Protein AF-X6MI35-F1 (afdb_monomer_lite)

Structure (mmCIF, N/CA/C/O backbone):
data_AF-X6MI35-F1
#
_entry.id   AF-X6MI35-F1
#
loop_
_atom_site.group_PDB
_atom_site.id
_atom_site.type_symbol
_atom_site.label_atom_id
_atom_site.label_alt_id
_atom_site.label_comp_id
_atom_site.label_asym_id
_atom_site.label_entity_id
_atom_site.label_seq_id
_atom_site.pdbx_PDB_ins_code
_atom_site.Cartn_x
_atom_site.Cartn_y
_atom_site.Cartn_z
_atom_site.occupancy
_atom_site.B_iso_or_equiv
_atom_site.auth_seq_id
_atom_site.auth_comp_id
_atom_site.auth_asym_id
_atom_site.auth_atom_id
_atom_site.pdbx_PDB_model_num
ATOM 1 N N . MET A 1 1 ? 24.504 19.075 -48.783 1.00 37.78 1 MET A N 1
ATOM 2 C CA . MET A 1 1 ? 23.920 17.930 -48.051 1.00 37.78 1 MET A CA 1
ATOM 3 C C . MET A 1 1 ? 25.067 17.023 -47.636 1.00 37.78 1 MET A C 1
ATOM 5 O O . MET A 1 1 ? 25.772 16.553 -48.517 1.00 37.78 1 MET A O 1
ATOM 9 N N . ALA A 1 2 ? 25.334 16.865 -46.338 1.00 40.88 2 ALA A N 1
ATOM 10 C CA . ALA A 1 2 ? 26.410 15.988 -45.873 1.00 40.88 2 ALA A CA 1
ATOM 11 C C . ALA A 1 2 ? 26.025 14.527 -46.156 1.00 40.88 2 ALA A C 1
ATOM 13 O O . ALA A 1 2 ? 24.957 14.086 -45.728 1.00 40.88 2 ALA A O 1
ATOM 14 N N . GLN A 1 3 ? 26.852 13.793 -46.904 1.00 51.28 3 GLN A N 1
ATOM 15 C CA . GLN A 1 3 ? 26.664 12.356 -47.096 1.00 51.28 3 GLN A CA 1
ATOM 16 C C . GLN A 1 3 ? 26.727 11.673 -45.723 1.00 51.28 3 GLN A C 1
ATOM 18 O O . GLN A 1 3 ? 27.730 11.756 -45.017 1.00 51.28 3 GLN A O 1
ATOM 23 N N . SER A 1 4 ? 25.620 11.050 -45.307 1.00 56.06 4 SER A N 1
ATOM 24 C CA . SER A 1 4 ? 25.553 10.292 -44.057 1.00 56.06 4 SER A CA 1
ATOM 25 C C . SER A 1 4 ? 26.294 8.973 -44.255 1.00 56.06 4 SER A C 1
ATOM 27 O O . SER A 1 4 ? 25.780 8.047 -44.876 1.00 56.06 4 SER A O 1
ATOM 29 N N . LEU A 1 5 ? 27.519 8.921 -43.747 1.00 65.44 5 LEU A N 1
ATOM 30 C CA . LEU A 1 5 ? 28.390 7.752 -43.782 1.00 65.44 5 LEU A CA 1
ATOM 31 C C . LEU A 1 5 ? 27.779 6.621 -42.942 1.00 65.44 5 LEU A C 1
ATOM 33 O O . LEU A 1 5 ? 27.422 6.834 -41.781 1.00 65.44 5 LEU A O 1
ATOM 37 N N . MET A 1 6 ? 27.615 5.428 -43.521 1.00 68.31 6 MET A N 1
ATOM 38 C CA . MET A 1 6 ? 26.959 4.289 -42.856 1.00 68.31 6 MET A CA 1
ATOM 39 C C . MET A 1 6 ? 27.992 3.286 -42.340 1.00 68.31 6 MET A C 1
ATOM 41 O O . MET A 1 6 ? 28.695 2.690 -43.142 1.00 68.31 6 MET A O 1
ATOM 45 N N . TYR A 1 7 ? 28.081 3.078 -41.026 1.00 74.19 7 TYR A N 1
ATOM 46 C CA . TYR A 1 7 ? 29.038 2.141 -40.420 1.00 74.19 7 TYR A CA 1
ATOM 47 C C . TYR A 1 7 ? 28.813 0.692 -40.891 1.00 74.19 7 TYR A C 1
ATOM 49 O O . TYR A 1 7 ? 27.683 0.201 -40.865 1.00 74.19 7 TYR A O 1
ATOM 57 N N . ILE A 1 8 ? 29.887 0.004 -41.286 1.00 70.50 8 ILE A N 1
ATOM 58 C CA . ILE A 1 8 ? 29.871 -1.394 -41.753 1.00 70.50 8 ILE A CA 1
ATOM 59 C C . ILE A 1 8 ? 30.664 -2.322 -40.823 1.00 70.50 8 ILE A C 1
ATOM 61 O O . ILE A 1 8 ? 30.341 -3.505 -40.716 1.00 70.50 8 ILE A O 1
ATOM 65 N N . GLY A 1 9 ? 31.690 -1.820 -40.139 1.00 71.94 9 GLY A N 1
ATOM 66 C CA . GLY A 1 9 ? 32.533 -2.647 -39.280 1.00 71.94 9 GLY A CA 1
ATOM 67 C C . GLY A 1 9 ? 33.823 -1.947 -38.891 1.00 71.94 9 GLY A C 1
ATOM 68 O O . GLY A 1 9 ? 33.945 -0.735 -39.035 1.00 71.94 9 GLY A O 1
ATOM 69 N N . PHE A 1 10 ? 34.803 -2.709 -38.413 1.00 76.69 10 PHE A N 1
ATOM 70 C CA . PHE A 1 10 ? 36.119 -2.181 -38.070 1.00 76.69 10 PHE A CA 1
ATOM 71 C C . PHE A 1 10 ? 37.244 -3.125 -38.515 1.00 76.69 10 PHE A C 1
ATOM 73 O O . PHE A 1 10 ? 37.047 -4.326 -38.716 1.00 76.69 10 PHE A O 1
ATOM 80 N N . CYS A 1 11 ? 38.438 -2.570 -38.695 1.00 75.00 11 CYS A N 1
ATOM 81 C CA . CYS A 1 11 ? 39.655 -3.298 -39.007 1.00 75.00 11 CYS A CA 1
ATOM 82 C C . CYS A 1 11 ? 40.225 -3.853 -37.708 1.00 75.00 11 CYS A C 1
ATOM 84 O O . CYS A 1 11 ? 40.551 -3.101 -36.794 1.00 75.00 11 CYS A O 1
ATOM 86 N N . SER A 1 12 ? 40.421 -5.162 -37.621 1.00 70.00 12 SER A N 1
ATOM 87 C CA . SER A 1 12 ? 40.976 -5.770 -36.409 1.00 70.00 12 SER A CA 1
ATOM 88 C C . SER A 1 12 ? 42.453 -5.479 -36.177 1.00 70.00 12 SER A C 1
ATOM 90 O O . SER A 1 12 ? 42.936 -5.676 -35.069 1.00 70.00 12 SER A O 1
ATOM 92 N N . ALA A 1 13 ? 43.182 -5.056 -37.213 1.00 74.38 13 ALA A N 1
ATOM 93 C CA . ALA A 1 13 ? 44.608 -4.761 -37.110 1.00 74.38 13 ALA A CA 1
ATOM 94 C C . ALA A 1 13 ? 44.874 -3.354 -36.554 1.00 74.38 13 ALA A C 1
ATOM 96 O O . ALA A 1 13 ? 45.794 -3.175 -35.762 1.00 74.38 13 ALA A O 1
ATOM 97 N N . CYS A 1 14 ? 44.078 -2.360 -36.959 1.00 79.69 14 CYS A N 1
ATOM 98 C CA . CYS A 1 14 ? 44.289 -0.961 -36.570 1.00 79.69 14 CYS A CA 1
ATOM 99 C C . CYS A 1 14 ? 43.130 -0.342 -35.778 1.00 79.69 14 CYS A C 1
ATOM 101 O O . CYS A 1 14 ? 43.259 0.791 -35.332 1.00 79.69 14 CYS A O 1
ATOM 103 N N . GLY A 1 15 ? 42.008 -1.047 -35.608 1.00 73.38 15 GLY A N 1
ATOM 104 C CA . GLY A 1 15 ? 40.812 -0.543 -34.928 1.00 73.38 15 GLY A CA 1
ATOM 105 C C . GLY A 1 15 ? 39.979 0.450 -35.744 1.00 73.38 15 GLY A C 1
ATOM 106 O O . GLY A 1 15 ? 38.929 0.868 -35.273 1.00 73.38 15 GLY A O 1
ATOM 107 N N . ALA A 1 16 ? 40.409 0.819 -36.957 1.00 81.31 16 ALA A N 1
ATOM 108 C CA . ALA A 1 16 ? 39.705 1.797 -37.782 1.00 81.31 16 ALA A CA 1
ATOM 109 C C . ALA A 1 16 ? 38.315 1.308 -38.191 1.00 81.31 16 ALA A C 1
ATOM 111 O O . ALA A 1 16 ? 38.144 0.157 -38.583 1.00 81.31 16 ALA A O 1
ATOM 112 N N . GLU A 1 17 ? 37.339 2.196 -38.145 1.00 83.00 17 GLU A N 1
ATOM 113 C CA . GLU A 1 17 ? 35.953 1.963 -38.512 1.00 83.00 17 GLU A CA 1
ATOM 114 C C . GLU A 1 17 ? 35.751 2.155 -40.020 1.00 83.00 17 GLU A C 1
ATOM 116 O O . GLU A 1 17 ? 36.221 3.131 -40.602 1.00 83.00 17 GLU A O 1
ATOM 121 N N . ALA A 1 18 ? 35.043 1.229 -40.660 1.00 77.31 18 ALA A N 1
ATOM 122 C CA . ALA A 1 18 ? 34.677 1.287 -42.068 1.00 77.31 18 ALA A CA 1
ATOM 123 C C . ALA A 1 18 ? 33.261 1.834 -42.231 1.00 77.31 18 ALA A C 1
ATOM 125 O O . ALA A 1 18 ? 32.322 1.363 -41.585 1.00 77.31 18 ALA A O 1
ATOM 126 N N . TYR A 1 19 ? 33.101 2.758 -43.168 1.00 77.75 19 TYR A N 1
ATOM 127 C CA . TYR A 1 19 ? 31.838 3.375 -43.527 1.00 77.75 19 TYR A CA 1
ATOM 128 C C . TYR A 1 19 ? 31.553 3.202 -45.020 1.00 77.75 19 TYR A C 1
ATOM 130 O O . TYR A 1 19 ? 32.432 3.368 -45.861 1.00 77.75 19 TYR A O 1
ATOM 138 N N . PHE A 1 20 ? 30.307 2.888 -45.362 1.00 73.06 20 PHE A N 1
ATOM 139 C CA . PHE A 1 20 ? 29.837 2.810 -46.738 1.00 73.06 20 PHE A CA 1
ATOM 140 C C . PHE A 1 20 ? 29.666 4.211 -47.315 1.00 73.06 20 PHE A C 1
ATOM 142 O O . PHE A 1 20 ? 28.972 5.039 -46.714 1.00 73.06 20 PHE A O 1
ATOM 149 N N . VAL A 1 21 ? 30.235 4.439 -48.500 1.00 68.94 21 VAL A N 1
ATOM 150 C CA . VAL A 1 21 ? 30.136 5.721 -49.220 1.00 68.94 21 VAL A CA 1
ATOM 151 C C . VAL A 1 21 ? 29.448 5.619 -50.585 1.00 68.94 21 VAL A C 1
ATOM 153 O O . VAL A 1 21 ? 29.288 6.631 -51.261 1.00 68.94 21 VAL A O 1
ATOM 156 N N . GLY A 1 22 ? 28.984 4.425 -50.971 1.00 56.78 22 GLY A N 1
ATOM 157 C CA . GLY A 1 22 ? 28.314 4.167 -52.252 1.00 56.78 22 GLY A CA 1
ATOM 158 C C . GLY A 1 22 ? 29.123 3.258 -53.184 1.00 56.78 22 GLY A C 1
ATOM 159 O O . GLY A 1 22 ? 30.354 3.266 -53.179 1.00 56.78 22 GLY A O 1
ATOM 160 N N . GLY A 1 23 ? 28.427 2.461 -54.004 1.00 62.00 23 GLY A N 1
ATOM 161 C CA . GLY A 1 23 ? 29.055 1.522 -54.944 1.00 62.00 23 GLY A CA 1
ATOM 162 C C . GLY A 1 23 ? 29.846 0.410 -54.242 1.00 62.00 23 GLY A C 1
ATOM 163 O O . GLY A 1 23 ? 29.310 -0.283 -53.382 1.00 62.00 23 GLY A O 1
ATOM 164 N N . SER A 1 24 ? 31.118 0.234 -54.614 1.00 57.28 24 SER A N 1
ATOM 165 C CA . SER A 1 24 ? 32.063 -0.714 -53.991 1.00 57.28 24 SER A CA 1
ATOM 166 C C . SER A 1 24 ? 33.105 -0.019 -53.102 1.00 57.28 24 SER A C 1
ATOM 168 O O . SER A 1 24 ? 34.151 -0.596 -52.810 1.00 57.28 24 SER A O 1
ATOM 170 N N . SER A 1 25 ? 32.835 1.224 -52.697 1.00 63.59 25 SER A N 1
ATOM 171 C CA . SER A 1 25 ? 33.789 2.082 -51.995 1.00 63.59 25 SER A CA 1
ATOM 172 C C . SER A 1 25 ? 33.506 2.149 -50.494 1.00 63.59 25 SER A C 1
ATOM 174 O O . SER A 1 25 ? 32.353 2.223 -50.056 1.00 63.59 25 SER A O 1
ATOM 176 N N . LEU A 1 26 ? 34.585 2.171 -49.708 1.00 72.25 26 LEU A N 1
ATOM 177 C CA . LEU A 1 26 ? 34.569 2.387 -48.264 1.00 72.25 26 LEU A CA 1
ATOM 178 C C . LEU A 1 26 ? 35.367 3.629 -47.888 1.00 72.25 26 LEU A C 1
ATOM 180 O O . LEU A 1 26 ? 36.406 3.910 -48.482 1.00 72.25 26 LEU A O 1
ATOM 184 N N . GLU A 1 27 ? 34.931 4.288 -46.824 1.00 79.69 27 GLU A N 1
ATOM 185 C CA . GLU A 1 27 ? 35.724 5.265 -46.090 1.00 79.69 27 GLU A CA 1
ATOM 186 C C . GLU A 1 27 ? 36.149 4.669 -44.748 1.00 79.69 27 GLU A C 1
ATOM 188 O O . GLU A 1 27 ? 35.320 4.183 -43.980 1.00 79.69 27 GLU A O 1
ATOM 193 N N . TRP A 1 28 ? 37.448 4.705 -44.464 1.00 81.31 28 TRP A N 1
ATOM 194 C CA . TRP A 1 28 ? 38.008 4.265 -43.190 1.00 81.31 28 TRP A CA 1
ATOM 195 C C . TRP A 1 28 ? 38.265 5.471 -42.293 1.00 81.31 28 TRP A C 1
ATOM 197 O O . TRP A 1 28 ? 38.867 6.451 -42.730 1.00 81.31 28 TRP A O 1
ATOM 207 N N . LYS A 1 29 ? 37.833 5.392 -41.034 1.00 84.00 29 LYS A N 1
ATOM 208 C CA . LYS A 1 29 ? 38.052 6.420 -40.013 1.00 84.00 29 LYS A CA 1
ATOM 209 C C . LYS A 1 29 ? 38.681 5.802 -38.775 1.00 84.00 29 LYS A C 1
ATOM 211 O O . LYS A 1 29 ? 38.203 4.793 -38.277 1.00 84.00 29 LYS A O 1
ATOM 216 N N . GLY A 1 30 ? 39.743 6.405 -38.260 1.00 78.56 30 GLY A N 1
ATOM 217 C CA . GLY A 1 30 ? 40.414 5.933 -37.052 1.00 78.56 30 GLY A CA 1
ATOM 218 C C . GLY A 1 30 ? 41.582 6.829 -36.657 1.00 78.56 30 GLY A C 1
ATOM 219 O O . GLY A 1 30 ? 41.780 7.898 -37.239 1.00 78.56 30 GLY A O 1
ATOM 220 N N . ASP A 1 31 ? 42.366 6.380 -35.680 1.00 76.00 31 ASP A N 1
ATOM 221 C CA . ASP A 1 31 ? 43.507 7.133 -35.152 1.00 76.00 31 ASP A CA 1
ATOM 222 C C . ASP A 1 31 ? 44.582 7.372 -36.223 1.00 76.00 31 ASP A C 1
ATOM 224 O O . ASP A 1 31 ? 45.232 6.434 -36.711 1.00 76.00 31 ASP A O 1
ATOM 228 N N . LYS A 1 32 ? 44.771 8.651 -36.586 1.00 60.00 32 LYS A N 1
ATOM 229 C CA . LYS A 1 32 ? 45.736 9.102 -37.601 1.00 60.00 32 LYS A CA 1
ATOM 230 C C . LYS A 1 32 ? 47.138 8.570 -37.289 1.00 60.00 32 LYS A C 1
ATOM 232 O O . LYS A 1 32 ? 47.644 8.737 -36.184 1.00 60.00 32 LYS A O 1
ATOM 237 N N . GLY A 1 33 ? 47.738 7.896 -38.271 1.00 64.62 33 GLY A N 1
ATOM 238 C CA . GLY A 1 33 ? 49.036 7.219 -38.172 1.00 64.62 33 GLY A CA 1
ATOM 239 C C . GLY A 1 33 ? 48.959 5.693 -38.303 1.00 64.62 33 GLY A C 1
ATOM 240 O O . GLY A 1 33 ? 49.711 5.115 -39.088 1.00 64.62 33 GLY A O 1
ATOM 241 N N . ARG A 1 34 ? 48.033 5.019 -37.600 1.00 65.44 34 ARG A N 1
ATOM 242 C CA . ARG A 1 34 ? 47.913 3.544 -37.663 1.00 65.44 34 ARG A CA 1
ATOM 243 C C . ARG A 1 34 ? 47.010 3.050 -38.782 1.00 65.44 34 ARG A C 1
ATOM 245 O O . ARG A 1 34 ? 47.283 1.992 -39.338 1.00 65.44 34 ARG A O 1
ATOM 252 N N . TYR A 1 35 ? 45.931 3.768 -39.095 1.00 72.75 35 TYR A N 1
ATOM 253 C CA . TYR A 1 35 ? 45.008 3.323 -40.144 1.00 72.75 35 TYR A CA 1
ATOM 254 C C . TYR A 1 35 ? 45.525 3.661 -41.553 1.00 72.75 35 TYR A C 1
ATOM 256 O O . TYR A 1 35 ? 45.437 2.829 -42.443 1.00 72.75 35 TYR A O 1
ATOM 264 N N . GLU A 1 36 ? 46.172 4.813 -41.756 1.00 75.06 36 GLU A N 1
ATOM 265 C CA . GLU A 1 36 ? 46.666 5.263 -43.078 1.00 75.06 36 GLU A CA 1
ATOM 266 C C . GLU A 1 36 ? 47.724 4.333 -43.693 1.00 75.06 36 GLU A C 1
ATOM 268 O O . GLU A 1 36 ? 47.824 4.220 -44.911 1.00 75.06 36 GLU A O 1
ATOM 273 N N . THR A 1 37 ? 48.486 3.635 -42.850 1.00 74.31 37 THR A N 1
ATOM 274 C CA . THR A 1 37 ? 49.507 2.655 -43.256 1.00 74.31 37 THR A CA 1
ATOM 275 C C . THR A 1 37 ? 49.004 1.209 -43.196 1.00 74.31 37 THR A C 1
ATOM 277 O O . THR A 1 37 ? 49.728 0.277 -43.549 1.00 74.31 37 THR A O 1
ATOM 280 N N . CYS A 1 38 ? 47.759 0.991 -42.759 1.00 76.06 38 CYS A N 1
ATOM 281 C CA . CYS A 1 38 ? 47.179 -0.334 -42.617 1.00 76.06 38 CYS A CA 1
ATOM 282 C C . CYS A 1 38 ? 46.629 -0.835 -43.956 1.00 76.06 38 CYS A C 1
ATOM 284 O O . CYS A 1 38 ? 45.795 -0.190 -44.594 1.00 76.06 38 CYS A O 1
ATOM 286 N N . VAL A 1 39 ? 47.009 -2.056 -44.343 1.00 73.94 39 VAL A N 1
ATOM 287 C CA . VAL A 1 39 ? 46.264 -2.811 -45.357 1.00 73.94 39 VAL A CA 1
ATOM 288 C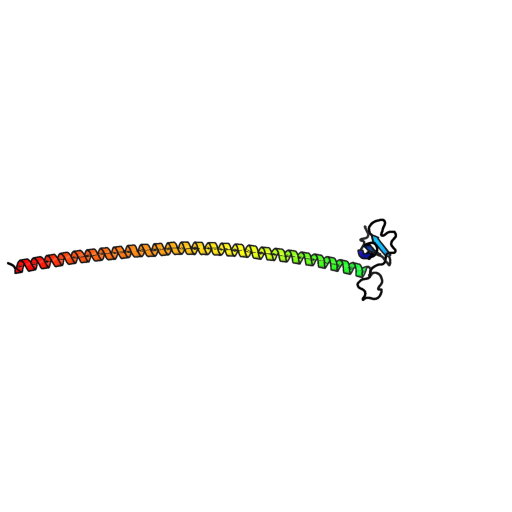 C . VAL A 1 39 ? 44.982 -3.304 -44.696 1.00 73.94 39 VAL A C 1
ATOM 290 O O . VAL A 1 39 ? 44.936 -4.402 -44.136 1.00 73.94 39 VAL A O 1
ATOM 293 N N . HIS A 1 40 ? 43.965 -2.446 -44.688 1.00 69.56 40 HIS A N 1
ATOM 294 C CA . HIS A 1 40 ? 42.706 -2.715 -44.015 1.00 69.56 40 HIS A CA 1
ATOM 295 C C . HIS A 1 40 ? 42.097 -4.030 -44.505 1.00 69.56 40 HIS A C 1
ATOM 297 O O . HIS A 1 40 ? 41.731 -4.182 -45.670 1.00 69.56 40 HIS A O 1
ATOM 303 N N . LYS A 1 41 ? 41.963 -4.985 -43.585 1.00 63.38 41 LYS A N 1
ATOM 304 C CA . LYS A 1 41 ? 41.183 -6.203 -43.787 1.00 63.38 41 LYS A CA 1
ATOM 305 C C . LYS A 1 41 ? 39.944 -6.083 -42.919 1.00 63.38 41 LYS A C 1
ATOM 307 O O . LYS A 1 41 ? 40.056 -5.985 -41.697 1.00 63.38 41 LYS A O 1
ATOM 312 N N . MET A 1 42 ? 38.767 -6.073 -43.541 1.00 60.50 42 MET A N 1
ATOM 313 C CA . MET A 1 42 ? 37.532 -6.194 -42.773 1.00 60.50 42 MET A CA 1
ATOM 314 C C . MET A 1 42 ? 37.506 -7.567 -42.107 1.00 60.50 42 MET A C 1
ATOM 316 O O . MET A 1 42 ? 37.685 -8.583 -42.781 1.00 60.50 42 MET A O 1
ATOM 320 N N . ILE A 1 43 ? 37.215 -7.613 -40.808 1.00 55.53 43 ILE A N 1
ATOM 321 C CA . ILE A 1 43 ? 36.603 -8.819 -40.261 1.00 55.53 43 ILE A CA 1
ATOM 322 C C . ILE A 1 43 ? 35.173 -8.832 -40.804 1.00 55.53 43 ILE A C 1
ATOM 324 O O . ILE A 1 43 ? 34.305 -8.103 -40.328 1.00 55.53 43 ILE A O 1
ATOM 328 N N . GLN A 1 44 ? 34.945 -9.633 -41.848 1.00 48.44 44 GLN A N 1
ATOM 329 C CA . GLN A 1 44 ? 33.600 -10.086 -42.193 1.00 48.44 44 GLN A CA 1
ATOM 330 C C . GLN A 1 44 ? 32.969 -10.726 -40.956 1.00 48.44 44 GLN A C 1
ATOM 332 O O . GLN A 1 44 ? 33.666 -11.339 -40.141 1.00 48.44 44 GLN A O 1
ATOM 337 N N . GLY A 1 45 ? 31.650 -10.570 -40.821 1.00 46.69 45 GLY A N 1
ATOM 338 C CA . GLY A 1 45 ? 30.870 -11.219 -39.772 1.00 46.69 45 GLY A CA 1
ATOM 339 C C . GLY A 1 45 ? 31.272 -12.686 -39.585 1.00 46.69 45 GLY A C 1
ATOM 340 O O . GLY A 1 45 ? 31.735 -13.328 -40.523 1.00 46.69 45 GLY A O 1
ATOM 341 N N . ARG A 1 46 ? 31.152 -13.164 -38.337 1.00 40.31 46 ARG A N 1
ATOM 342 C CA . ARG A 1 46 ? 31.484 -14.515 -37.834 1.00 40.31 46 ARG A CA 1
ATOM 343 C C . ARG A 1 46 ? 31.721 -15.558 -38.942 1.00 40.31 46 ARG A C 1
ATOM 345 O O . ARG A 1 46 ? 30.831 -15.783 -39.749 1.00 40.31 46 ARG A O 1
ATOM 352 N N . LYS A 1 47 ? 32.885 -16.228 -38.879 1.00 40.91 47 LYS A N 1
ATOM 353 C CA . LYS A 1 47 ? 33.515 -17.244 -39.767 1.00 40.91 47 LYS A CA 1
ATOM 354 C C . LYS A 1 47 ? 32.642 -18.285 -40.519 1.00 40.91 47 LYS A C 1
ATOM 356 O O . LYS A 1 47 ? 33.208 -19.127 -41.206 1.00 40.91 47 LYS A O 1
ATOM 361 N N . THR A 1 48 ? 31.321 -18.289 -40.401 1.00 41.53 48 THR A N 1
ATOM 362 C CA . THR A 1 48 ? 30.403 -19.269 -40.997 1.00 41.53 48 THR A CA 1
ATOM 363 C C . THR A 1 48 ? 29.728 -18.822 -42.296 1.00 41.53 48 THR A C 1
ATOM 365 O O . THR A 1 48 ? 28.983 -19.618 -42.858 1.00 41.53 48 THR A O 1
ATOM 368 N N . GLU A 1 49 ? 29.966 -17.610 -42.811 1.00 42.88 49 GLU A N 1
ATOM 369 C CA . GLU A 1 49 ? 29.382 -17.178 -44.092 1.00 42.88 49 GLU A CA 1
ATOM 370 C C . GLU A 1 49 ? 30.455 -16.928 -45.168 1.00 42.88 49 GLU A C 1
ATOM 372 O O . GLU A 1 49 ? 31.437 -16.232 -44.902 1.00 42.88 49 GLU A O 1
ATOM 377 N N . PRO A 1 50 ? 30.306 -17.502 -46.382 1.00 41.38 50 PRO A N 1
ATOM 378 C CA . PRO A 1 50 ? 31.266 -17.325 -47.466 1.00 41.38 50 PRO A CA 1
ATOM 379 C C . PRO A 1 50 ? 31.311 -15.853 -47.872 1.00 41.38 50 PRO A C 1
ATOM 381 O O . PRO A 1 50 ? 30.269 -15.206 -47.873 1.00 41.38 50 PRO A O 1
ATOM 384 N N . ASN A 1 51 ? 32.509 -15.372 -48.220 1.00 47.22 51 ASN A N 1
ATOM 385 C CA . ASN A 1 51 ? 32.859 -14.035 -48.719 1.00 47.22 51 ASN A CA 1
ATOM 386 C C . ASN 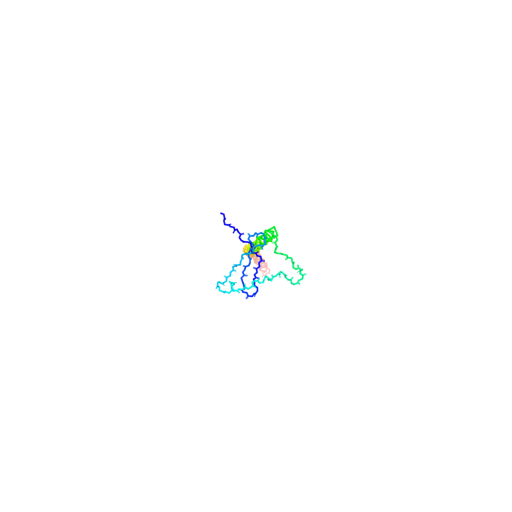A 1 51 ? 31.735 -13.373 -49.556 1.00 47.22 51 ASN A C 1
ATOM 388 O O . ASN A 1 51 ? 31.756 -13.386 -50.786 1.00 47.22 51 ASN A O 1
ATOM 392 N N . LYS A 1 52 ? 30.735 -12.788 -48.894 1.00 44.00 52 LYS A N 1
ATOM 393 C CA . LYS A 1 52 ? 29.736 -11.922 -49.517 1.00 44.00 52 LYS A CA 1
ATOM 394 C C . LYS A 1 52 ? 30.357 -10.533 -49.522 1.00 44.00 52 LYS A C 1
ATOM 396 O O . LYS A 1 52 ? 30.938 -10.112 -48.519 1.00 44.00 52 LYS A O 1
ATOM 401 N N . GLY A 1 53 ? 30.316 -9.861 -50.671 1.00 50.03 53 GLY A N 1
ATOM 402 C CA . GLY A 1 53 ? 30.786 -8.483 -50.807 1.00 50.03 53 GLY A CA 1
ATOM 403 C C . GLY A 1 53 ? 30.181 -7.560 -49.744 1.00 50.03 53 GLY A C 1
ATOM 404 O O . GLY A 1 53 ? 29.301 -7.958 -48.980 1.00 50.03 53 GLY A O 1
ATOM 405 N N . PHE A 1 54 ? 30.670 -6.321 -49.678 1.00 52.88 54 PHE A N 1
ATOM 406 C CA . PHE A 1 54 ? 30.118 -5.312 -48.772 1.00 52.88 54 PHE A CA 1
ATOM 407 C C . PHE A 1 54 ? 28.579 -5.315 -48.818 1.00 52.88 54 PHE A C 1
ATOM 409 O O . PHE A 1 54 ? 28.022 -5.471 -49.912 1.00 52.88 54 PHE A O 1
ATOM 416 N N . PRO A 1 55 ? 27.894 -5.168 -47.666 1.00 56.28 55 PRO A N 1
ATOM 417 C CA . PRO A 1 55 ? 26.442 -5.087 -47.654 1.00 56.28 55 PRO A CA 1
ATOM 418 C C . PRO A 1 55 ? 26.006 -4.008 -48.641 1.00 56.28 55 PRO A C 1
ATOM 420 O O . PRO A 1 55 ? 26.588 -2.921 -48.681 1.00 56.28 55 PRO A O 1
ATOM 423 N N . SER A 1 56 ? 25.000 -4.320 -49.459 1.00 61.09 56 SER A N 1
ATOM 424 C CA . SER A 1 56 ? 24.436 -3.327 -50.376 1.00 61.09 56 SER A CA 1
ATOM 425 C C . SER A 1 56 ? 23.945 -2.107 -49.588 1.00 61.09 56 SER A C 1
ATOM 427 O O . SER A 1 56 ? 23.603 -2.215 -48.408 1.00 61.09 56 SER A O 1
ATOM 429 N N . GLU A 1 57 ? 23.835 -0.947 -50.237 1.00 63.75 57 GLU A N 1
ATOM 430 C CA . GLU A 1 57 ? 23.292 0.263 -49.604 1.00 63.75 57 GLU A CA 1
ATOM 431 C C . GLU A 1 57 ? 21.938 0.006 -48.913 1.00 63.75 57 GLU A C 1
ATOM 433 O O . GLU A 1 57 ? 21.679 0.501 -47.815 1.00 63.75 57 GLU A O 1
ATOM 438 N N . ASN A 1 58 ? 21.091 -0.821 -49.531 1.00 65.75 58 ASN A N 1
ATOM 439 C CA . ASN A 1 58 ? 19.789 -1.206 -48.991 1.00 65.75 58 ASN A CA 1
ATOM 440 C C . ASN A 1 58 ? 19.914 -2.071 -47.731 1.00 65.75 58 ASN A C 1
ATOM 442 O O . ASN A 1 58 ? 19.172 -1.866 -46.772 1.00 65.75 58 ASN A O 1
ATOM 446 N N . GLU A 1 59 ? 20.872 -2.997 -47.698 1.00 65.44 59 GLU A N 1
ATOM 447 C CA . GLU A 1 59 ? 21.143 -3.824 -46.520 1.00 65.44 59 GLU A CA 1
ATOM 448 C C . GLU A 1 59 ? 21.714 -2.988 -45.363 1.00 65.44 59 GLU A C 1
ATOM 450 O O . GLU A 1 59 ? 21.308 -3.159 -44.213 1.00 65.44 59 GLU A O 1
ATOM 455 N N . ALA A 1 60 ? 22.598 -2.031 -45.656 1.00 64.75 60 ALA A N 1
ATOM 456 C CA . ALA A 1 60 ? 23.136 -1.109 -44.657 1.00 64.75 60 ALA A CA 1
ATOM 457 C C . ALA A 1 60 ? 22.041 -0.205 -44.057 1.00 64.75 60 ALA A C 1
ATOM 459 O O . ALA A 1 60 ? 21.943 -0.076 -42.832 1.00 64.75 60 ALA A O 1
ATOM 460 N N . LYS A 1 61 ? 21.161 0.363 -44.897 1.00 69.19 61 LYS A N 1
ATOM 461 C CA . LYS A 1 61 ? 19.986 1.133 -44.444 1.00 69.19 61 LYS A CA 1
ATOM 462 C C . LYS A 1 61 ? 19.065 0.285 -43.571 1.00 69.19 61 LYS A C 1
ATOM 464 O O . LYS A 1 61 ? 18.667 0.732 -42.497 1.00 69.19 61 LYS A O 1
ATOM 469 N N . TYR A 1 62 ? 18.778 -0.944 -43.998 1.00 75.25 62 TYR A N 1
ATOM 470 C CA . TYR A 1 62 ? 17.952 -1.881 -43.242 1.00 75.25 62 TYR A CA 1
ATOM 471 C C . TYR A 1 62 ? 18.535 -2.167 -41.850 1.00 75.25 62 TYR A C 1
ATOM 473 O O . TYR A 1 62 ? 17.835 -2.017 -40.848 1.00 75.25 62 TYR A O 1
ATOM 481 N N . ARG A 1 63 ? 19.836 -2.479 -41.758 1.00 73.38 63 ARG A N 1
ATOM 482 C CA . ARG A 1 63 ? 20.525 -2.707 -40.476 1.00 73.38 63 ARG A CA 1
ATOM 483 C C . ARG A 1 63 ? 20.481 -1.473 -39.568 1.00 73.38 63 ARG A C 1
ATOM 485 O O . ARG A 1 63 ? 20.191 -1.613 -38.385 1.00 73.38 63 ARG A O 1
ATOM 492 N N . LYS A 1 64 ? 20.679 -0.263 -40.108 1.00 72.50 64 LYS A N 1
ATOM 493 C CA . LYS A 1 64 ? 20.560 0.992 -39.340 1.00 72.50 64 LYS A CA 1
ATOM 494 C C . LYS A 1 64 ? 19.150 1.189 -38.775 1.00 72.50 64 LYS A C 1
ATOM 496 O O . LYS A 1 64 ? 19.006 1.588 -37.620 1.00 72.50 64 LYS A O 1
ATOM 501 N N . CYS A 1 65 ? 18.117 0.895 -39.565 1.00 79.94 65 CYS A N 1
ATOM 502 C CA . CYS A 1 65 ? 16.732 0.937 -39.102 1.00 79.94 65 CYS A CA 1
ATOM 503 C C . CYS A 1 65 ? 16.482 -0.070 -37.973 1.00 79.94 65 CYS A C 1
ATOM 505 O O . CYS A 1 65 ? 15.872 0.303 -36.973 1.00 79.94 65 CYS A O 1
ATOM 507 N N . LEU A 1 66 ? 16.988 -1.303 -38.090 1.00 78.44 66 LEU A N 1
ATOM 508 C CA . LEU A 1 66 ? 16.878 -2.301 -37.022 1.00 78.44 66 LEU A CA 1
ATOM 509 C C . LEU A 1 66 ? 17.551 -1.834 -35.729 1.00 78.44 66 LEU A C 1
ATOM 511 O O . LEU A 1 66 ? 16.920 -1.886 -34.678 1.00 78.44 66 LEU A O 1
ATOM 515 N N . THR A 1 67 ? 18.779 -1.312 -35.797 1.00 80.38 67 THR A N 1
ATOM 516 C CA . THR A 1 67 ? 19.485 -0.792 -34.615 1.00 80.38 67 THR A CA 1
ATOM 517 C C . THR A 1 67 ? 18.727 0.364 -33.966 1.00 80.38 67 THR A C 1
ATOM 519 O O . THR A 1 67 ? 18.593 0.404 -32.745 1.00 80.38 67 THR A O 1
ATOM 522 N N . TYR A 1 68 ? 18.187 1.291 -34.764 1.00 82.75 68 TYR A N 1
ATOM 523 C CA . TYR A 1 68 ? 17.374 2.393 -34.247 1.00 82.75 68 TYR A CA 1
ATOM 524 C C . TYR A 1 68 ? 16.110 1.888 -33.538 1.00 82.75 68 TYR A C 1
ATOM 526 O O . TYR A 1 68 ? 15.791 2.338 -32.437 1.00 82.75 68 TYR A O 1
ATOM 534 N N . LEU A 1 69 ? 15.398 0.934 -34.146 1.00 87.69 69 LEU A N 1
ATOM 535 C CA . LEU A 1 69 ? 14.207 0.333 -33.546 1.00 87.69 69 LEU A CA 1
ATOM 536 C C . LEU A 1 69 ? 14.546 -0.422 -32.258 1.00 87.69 69 LEU A C 1
ATOM 538 O O . LEU A 1 69 ? 13.815 -0.288 -31.279 1.00 87.69 69 LEU A O 1
ATOM 542 N N . GLN A 1 70 ? 15.666 -1.146 -32.234 1.00 88.25 70 GLN A N 1
ATOM 543 C CA . GLN A 1 70 ? 16.154 -1.831 -31.043 1.00 88.25 70 GLN A CA 1
ATOM 544 C C . GLN A 1 70 ? 16.426 -0.834 -29.910 1.00 88.25 70 GLN A C 1
ATOM 546 O O . GLN A 1 70 ? 15.839 -0.967 -28.839 1.00 88.25 70 GLN A O 1
ATOM 551 N N . GLN A 1 71 ? 17.219 0.212 -30.155 1.00 88.25 71 GLN A N 1
ATOM 552 C CA . GLN A 1 71 ? 17.508 1.247 -29.152 1.00 88.25 71 GLN A CA 1
ATOM 553 C C . GLN A 1 71 ? 16.232 1.918 -28.634 1.00 88.25 71 GLN A C 1
ATOM 555 O O . GLN A 1 71 ? 16.080 2.153 -27.436 1.00 88.25 71 GLN A O 1
ATOM 560 N N . LYS A 1 72 ? 15.278 2.192 -29.530 1.00 92.00 72 LYS A N 1
ATOM 561 C CA . LYS A 1 72 ? 13.983 2.764 -29.156 1.00 92.00 72 LYS A CA 1
ATOM 562 C C . LYS A 1 72 ? 13.173 1.806 -28.277 1.00 92.00 72 LYS A C 1
ATOM 564 O O . LYS A 1 72 ? 12.581 2.241 -27.293 1.00 92.00 72 LYS A O 1
ATOM 569 N N . SER A 1 73 ? 13.171 0.512 -28.600 1.00 93.31 73 SER A N 1
ATOM 570 C CA . SER A 1 73 ? 12.498 -0.517 -27.800 1.00 93.31 73 SER A CA 1
ATOM 571 C C . SER A 1 73 ? 13.125 -0.687 -26.412 1.00 93.31 73 SER A C 1
ATOM 573 O O . SER A 1 73 ? 12.398 -0.756 -25.425 1.00 93.31 73 SER A O 1
ATOM 575 N N . GLU A 1 74 ? 14.456 -0.647 -26.313 1.00 94.44 74 GLU A N 1
ATOM 576 C CA . GLU A 1 74 ? 15.182 -0.669 -25.039 1.00 94.44 74 GLU A CA 1
ATOM 577 C C . GLU A 1 74 ? 14.856 0.566 -24.184 1.00 94.44 74 GLU A C 1
ATOM 579 O O . GLU A 1 74 ? 14.708 0.453 -22.968 1.00 94.44 74 GLU A O 1
ATOM 584 N N . GLY A 1 75 ? 14.682 1.735 -24.814 1.00 95.00 75 GLY A N 1
ATOM 585 C CA . GLY A 1 75 ? 14.191 2.944 -24.147 1.00 95.00 75 GLY A CA 1
ATOM 586 C C . GLY A 1 75 ? 12.801 2.750 -23.537 1.00 95.00 75 GLY A C 1
ATOM 587 O O . GLY A 1 75 ? 12.608 3.017 -22.354 1.00 95.00 75 GLY A O 1
ATOM 588 N N . TYR A 1 76 ? 11.852 2.201 -24.304 1.00 96.50 76 TYR A N 1
ATOM 589 C CA . TYR A 1 76 ? 10.512 1.912 -23.785 1.00 96.50 76 TYR A CA 1
ATOM 590 C C . TYR A 1 76 ? 10.519 0.895 -22.643 1.00 96.50 76 TYR A C 1
ATOM 592 O O . TYR A 1 76 ? 9.772 1.067 -21.683 1.00 96.50 76 TYR A O 1
ATOM 600 N N . LEU A 1 77 ? 11.357 -0.145 -22.713 1.00 95.69 77 LEU A N 1
ATOM 601 C CA . LEU A 1 77 ? 11.483 -1.120 -21.627 1.00 95.69 77 LEU A CA 1
ATOM 602 C C . LEU A 1 77 ? 11.947 -0.454 -20.328 1.00 95.69 77 LEU A C 1
ATOM 604 O O . LEU A 1 77 ? 11.303 -0.642 -19.298 1.00 95.69 77 LEU A O 1
ATOM 608 N N . LYS A 1 78 ? 12.983 0.391 -20.390 1.00 96.31 78 LYS A N 1
ATOM 609 C CA . LYS A 1 78 ? 13.459 1.156 -19.226 1.00 96.31 78 LYS A CA 1
ATOM 610 C C . LYS A 1 78 ? 12.375 2.070 -18.654 1.00 96.31 78 LYS A C 1
ATOM 612 O O . LYS A 1 78 ? 12.194 2.121 -17.439 1.00 96.31 78 LYS A O 1
ATOM 617 N N . ASP A 1 79 ? 11.618 2.749 -19.515 1.00 97.06 79 ASP A N 1
ATOM 618 C CA . ASP A 1 79 ? 10.508 3.605 -19.084 1.00 97.06 79 ASP A CA 1
ATOM 619 C C . ASP A 1 79 ? 9.398 2.798 -18.395 1.00 97.06 79 ASP A C 1
ATOM 621 O O . ASP A 1 79 ? 8.851 3.228 -17.376 1.00 97.06 79 ASP A O 1
ATOM 625 N N . PHE A 1 80 ? 9.056 1.619 -18.924 1.00 97.44 80 PHE A N 1
ATOM 626 C CA . PHE A 1 80 ? 8.064 0.738 -18.310 1.00 97.44 80 PHE A CA 1
ATOM 627 C C . PHE A 1 80 ? 8.543 0.164 -16.976 1.00 97.44 80 PHE A C 1
ATOM 629 O O . PHE A 1 80 ? 7.759 0.125 -16.027 1.00 97.44 80 PHE A O 1
ATOM 636 N N . GLU A 1 81 ? 9.811 -0.227 -16.866 1.00 97.38 81 GLU A N 1
ATOM 637 C CA . GLU A 1 81 ? 10.413 -0.678 -15.608 1.00 97.38 81 GLU A CA 1
ATOM 638 C C . GLU A 1 81 ? 10.387 0.426 -14.546 1.00 97.38 81 GLU A C 1
ATOM 640 O O . GLU A 1 81 ? 9.960 0.186 -13.415 1.00 97.38 81 GLU A O 1
ATOM 645 N N . ALA A 1 82 ? 10.751 1.658 -14.912 1.00 96.75 82 ALA A N 1
ATOM 646 C CA . ALA A 1 82 ? 10.692 2.803 -14.008 1.00 96.75 82 ALA A CA 1
ATOM 647 C C . ALA A 1 82 ? 9.254 3.101 -13.549 1.00 96.75 82 ALA A C 1
ATOM 649 O O . ALA A 1 82 ? 9.004 3.296 -12.357 1.00 96.75 82 ALA A O 1
ATOM 650 N N . ARG A 1 83 ? 8.284 3.084 -14.475 1.00 97.38 83 ARG A N 1
ATOM 651 C CA . ARG A 1 83 ? 6.859 3.279 -14.153 1.00 97.38 83 ARG A CA 1
ATOM 652 C C . ARG A 1 83 ? 6.317 2.176 -13.251 1.00 97.38 83 ARG A C 1
ATOM 654 O O . ARG A 1 83 ? 5.591 2.482 -12.312 1.00 97.38 83 ARG A O 1
ATOM 661 N N . LYS A 1 84 ? 6.680 0.916 -13.507 1.00 97.19 84 LYS A N 1
ATOM 662 C CA 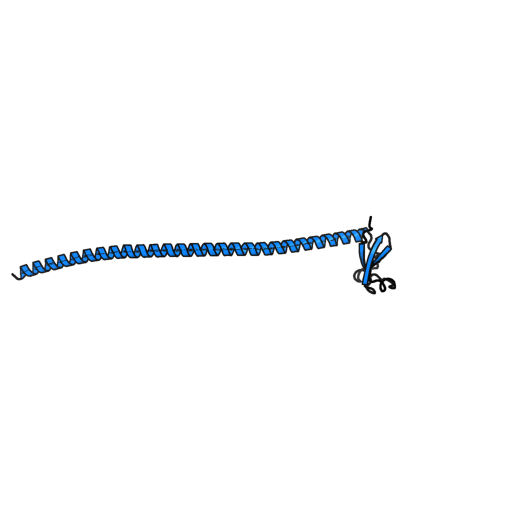. LYS A 1 84 ? 6.301 -0.222 -12.661 1.00 97.19 84 LYS A CA 1
ATOM 663 C C . LYS A 1 84 ? 6.814 -0.031 -11.235 1.00 97.19 84 LYS A C 1
ATOM 665 O O . LYS A 1 84 ? 6.027 -0.144 -10.302 1.00 97.19 84 LYS A O 1
ATOM 670 N N . SER A 1 85 ? 8.095 0.298 -11.072 1.00 96.31 85 SER A N 1
ATOM 671 C CA . SER A 1 85 ? 8.696 0.534 -9.753 1.00 96.31 85 SER A CA 1
ATOM 672 C C . SER A 1 85 ? 8.014 1.685 -9.012 1.00 96.31 85 SER A C 1
ATOM 674 O O . SER A 1 85 ? 7.718 1.559 -7.826 1.00 96.31 85 SER A O 1
ATOM 676 N N . LYS A 1 86 ? 7.692 2.778 -9.716 1.00 97.25 86 LYS A N 1
ATOM 677 C CA . LYS A 1 86 ? 6.949 3.901 -9.134 1.00 97.25 86 LYS A CA 1
ATOM 678 C C . LYS A 1 86 ? 5.547 3.488 -8.676 1.00 97.25 86 LYS A C 1
ATOM 680 O O . LYS A 1 86 ? 5.188 3.752 -7.539 1.00 97.25 86 LYS A O 1
ATOM 685 N N . LEU A 1 87 ? 4.786 2.784 -9.516 1.00 97.31 87 LEU A N 1
ATOM 686 C CA . LEU A 1 87 ? 3.447 2.307 -9.152 1.00 97.31 87 LEU A CA 1
ATOM 687 C C . LEU A 1 87 ? 3.471 1.365 -7.942 1.00 97.31 87 LEU A C 1
ATOM 689 O O . LEU A 1 87 ? 2.576 1.424 -7.106 1.00 97.31 87 LEU A O 1
ATOM 693 N N . GLN A 1 88 ? 4.485 0.504 -7.833 1.00 96.62 88 GLN A N 1
ATOM 694 C CA . GLN A 1 88 ? 4.650 -0.370 -6.669 1.00 96.62 88 GLN A CA 1
ATOM 695 C C . GLN A 1 88 ? 4.935 0.421 -5.388 1.00 96.62 88 GLN A C 1
ATOM 697 O O . GLN A 1 88 ? 4.412 0.069 -4.333 1.00 96.62 88 GLN A O 1
ATOM 702 N N . TYR A 1 89 ? 5.741 1.480 -5.481 1.00 96.25 89 TYR A N 1
ATOM 703 C CA . TYR A 1 89 ? 6.004 2.381 -4.363 1.00 96.25 89 TYR A CA 1
ATOM 704 C C . TYR A 1 89 ? 4.740 3.145 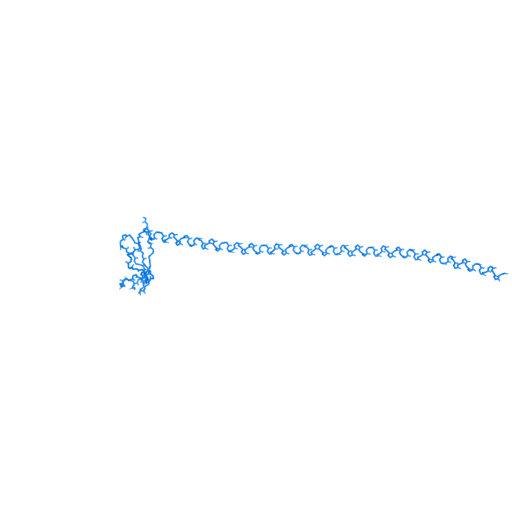-3.942 1.00 96.25 89 TYR A C 1
ATOM 706 O O . TYR A 1 89 ? 4.359 3.081 -2.777 1.00 96.25 89 TYR A O 1
ATOM 714 N N . ASP A 1 90 ? 4.053 3.784 -4.893 1.00 95.94 90 ASP A N 1
ATOM 715 C CA . ASP A 1 90 ? 2.840 4.570 -4.633 1.00 95.94 90 ASP A CA 1
ATOM 716 C C . ASP A 1 90 ? 1.735 3.689 -4.012 1.00 95.94 90 ASP A C 1
ATOM 718 O O . ASP A 1 90 ? 1.077 4.084 -3.051 1.00 95.94 90 ASP A O 1
ATOM 722 N N . LEU A 1 91 ? 1.571 2.454 -4.508 1.00 96.94 91 LEU A N 1
ATOM 723 C CA . LEU A 1 91 ? 0.626 1.485 -3.946 1.00 96.94 91 LEU A CA 1
ATOM 724 C C . LEU A 1 91 ? 0.986 1.101 -2.506 1.00 96.94 91 LEU A C 1
ATOM 726 O O . LEU A 1 91 ? 0.096 0.971 -1.668 1.00 96.94 91 LEU A O 1
ATOM 730 N N . LYS A 1 92 ? 2.276 0.904 -2.214 1.00 96.44 92 LYS A N 1
ATOM 731 C CA . LYS A 1 92 ? 2.733 0.593 -0.858 1.00 96.44 92 LYS A CA 1
ATOM 732 C C . LYS A 1 92 ? 2.414 1.743 0.101 1.00 96.44 92 LYS A C 1
ATOM 734 O O . LYS A 1 92 ? 1.875 1.487 1.172 1.00 96.44 92 LYS A O 1
ATOM 739 N N . GLU A 1 93 ? 2.702 2.981 -0.295 1.00 96.56 93 GLU A N 1
ATOM 740 C CA . GLU A 1 93 ? 2.424 4.167 0.522 1.00 96.56 93 GLU A CA 1
ATOM 741 C C . GLU A 1 93 ? 0.918 4.326 0.799 1.00 96.56 93 GLU A C 1
ATOM 743 O O . GLU A 1 93 ? 0.513 4.628 1.922 1.00 96.56 93 GLU A O 1
ATOM 748 N N . GLU A 1 94 ? 0.072 4.073 -0.203 1.00 97.25 94 GLU A N 1
ATOM 749 C CA . GLU A 1 94 ? -1.384 4.116 -0.045 1.00 97.25 94 GLU A CA 1
ATOM 750 C C . GLU A 1 94 ? -1.891 3.028 0.915 1.00 97.25 94 GLU A C 1
ATOM 752 O O . GLU A 1 94 ? -2.705 3.306 1.797 1.00 97.25 94 GLU A O 1
ATOM 757 N N . ILE A 1 95 ? -1.369 1.802 0.803 1.00 97.12 95 ILE A N 1
ATOM 758 C CA . ILE A 1 95 ? -1.700 0.707 1.726 1.00 97.12 95 ILE A CA 1
ATOM 759 C C . ILE A 1 95 ? -1.302 1.073 3.162 1.00 97.12 95 ILE A C 1
ATOM 761 O O . ILE A 1 95 ? -2.103 0.897 4.079 1.00 97.12 95 ILE A O 1
ATOM 765 N N . GLU A 1 96 ? -0.100 1.614 3.374 1.00 97.50 96 GLU A N 1
ATOM 766 C CA . GLU A 1 96 ? 0.374 2.023 4.703 1.00 97.50 96 GLU A CA 1
ATOM 767 C C . GLU A 1 96 ? -0.521 3.113 5.322 1.00 97.50 96 GLU A C 1
ATOM 769 O O . GLU A 1 96 ? -0.892 3.016 6.495 1.00 97.50 96 GLU A O 1
ATOM 774 N N . LYS A 1 97 ? -0.960 4.102 4.531 1.00 97.25 97 LYS A N 1
ATOM 775 C CA . LYS A 1 97 ? -1.917 5.133 4.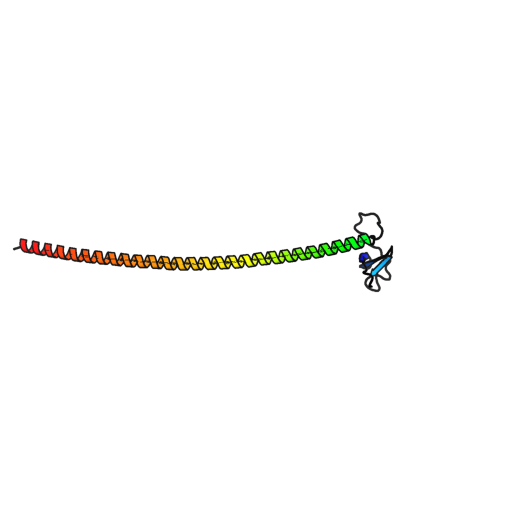981 1.00 97.25 97 LYS A CA 1
ATOM 776 C C . LYS A 1 97 ? -3.268 4.545 5.379 1.00 97.25 97 LYS A C 1
ATOM 778 O O . LYS A 1 97 ? -3.847 4.951 6.393 1.00 97.25 97 LYS A O 1
ATOM 783 N N . GLN A 1 98 ? -3.779 3.591 4.603 1.00 97.81 98 GLN A N 1
ATOM 784 C CA . GLN A 1 98 ? -5.041 2.923 4.918 1.00 97.81 98 GLN A CA 1
ATOM 785 C C . GLN A 1 98 ? -4.937 2.097 6.202 1.00 97.81 98 GLN A C 1
ATOM 787 O O . GLN A 1 98 ? -5.835 2.178 7.041 1.00 97.81 98 GLN A O 1
ATOM 792 N N . PHE A 1 99 ? -3.831 1.373 6.404 1.00 97.75 99 PHE A N 1
ATOM 793 C CA . PHE A 1 99 ? -3.581 0.647 7.652 1.00 97.75 99 PHE A CA 1
ATOM 794 C C . PHE A 1 99 ? -3.563 1.583 8.859 1.00 97.75 99 PHE A C 1
ATOM 796 O O . PHE A 1 99 ? -4.307 1.350 9.809 1.00 97.75 99 PHE A O 1
ATOM 803 N N . TYR A 1 100 ? -2.812 2.682 8.785 1.00 97.69 100 TYR A N 1
ATOM 804 C CA . TYR A 1 100 ? -2.760 3.669 9.864 1.00 97.69 100 TYR A CA 1
ATOM 805 C C . TYR A 1 100 ? -4.146 4.256 10.195 1.00 97.69 100 TYR A C 1
ATOM 807 O O . TYR A 1 100 ? -4.518 4.422 11.361 1.00 97.69 100 TYR A O 1
ATOM 815 N N . THR A 1 101 ? -4.953 4.528 9.166 1.00 98.12 101 THR A N 1
ATOM 816 C CA . THR A 1 101 ? -6.326 5.025 9.338 1.00 98.12 101 THR A CA 1
ATOM 817 C C . THR A 1 101 ? -7.202 4.000 10.059 1.00 98.12 101 THR A C 1
ATOM 819 O O . THR A 1 101 ? -7.937 4.347 10.985 1.00 98.12 101 THR A O 1
ATOM 822 N N . LEU A 1 102 ? -7.114 2.726 9.670 1.00 98.12 102 LEU A N 1
ATOM 823 C CA . LEU A 1 102 ? -7.870 1.645 10.301 1.00 98.12 102 LEU A CA 1
ATOM 824 C C . LEU A 1 102 ? -7.439 1.406 11.750 1.00 98.12 102 LEU A C 1
ATOM 826 O O . LEU A 1 102 ? -8.303 1.229 12.606 1.00 98.12 102 LEU A O 1
ATOM 830 N N . GLU A 1 103 ? -6.139 1.441 12.042 1.00 98.12 103 GLU A N 1
ATOM 831 C CA . GLU A 1 103 ? -5.618 1.339 13.411 1.00 98.12 103 GLU A CA 1
ATOM 832 C C . GLU A 1 103 ? -6.159 2.463 14.299 1.00 98.12 103 GLU A C 1
ATOM 834 O O . GLU A 1 103 ? -6.637 2.206 15.405 1.00 98.12 103 GLU A O 1
ATOM 839 N N . THR A 1 104 ? -6.180 3.694 13.782 1.00 98.06 104 THR A N 1
ATOM 840 C CA . THR A 1 104 ? -6.738 4.853 14.494 1.00 98.06 104 THR A CA 1
ATOM 841 C C . THR A 1 104 ? -8.227 4.656 14.794 1.00 98.06 104 THR A C 1
ATOM 843 O O . THR A 1 104 ? -8.659 4.807 15.937 1.00 98.06 104 THR A O 1
ATOM 846 N N . LEU A 1 105 ? -9.016 4.236 13.798 1.00 98.19 105 LEU A N 1
ATOM 847 C CA . LEU A 1 105 ? -10.448 3.966 13.973 1.00 98.19 105 LEU A CA 1
ATOM 848 C C . LEU A 1 105 ? -10.719 2.824 14.963 1.00 98.19 105 LEU A C 1
ATOM 850 O O . LEU A 1 105 ? -11.697 2.870 15.717 1.00 98.19 105 LEU A O 1
ATOM 854 N N . LEU A 1 106 ? -9.874 1.790 14.965 1.00 98.25 106 LEU A N 1
ATOM 855 C CA . LEU A 1 106 ? -9.975 0.679 15.908 1.00 98.25 106 LEU A CA 1
ATOM 856 C C . LEU A 1 106 ? -9.702 1.136 17.341 1.00 98.25 106 LEU A C 1
ATOM 858 O O . LEU A 1 106 ? -10.478 0.788 18.235 1.00 98.25 106 LEU A O 1
ATOM 862 N N . GLU A 1 107 ? -8.664 1.943 17.565 1.00 98.06 107 GLU A N 1
ATOM 863 C CA . GLU A 1 107 ? -8.351 2.454 18.901 1.00 98.06 107 GLU A CA 1
ATOM 864 C C . GLU A 1 107 ? -9.441 3.417 19.397 1.00 98.06 107 GLU A C 1
ATOM 866 O O . GLU A 1 107 ? -9.918 3.282 20.525 1.00 98.06 107 GLU A O 1
ATOM 871 N N . GLU A 1 108 ? -9.952 4.307 18.540 1.00 98.19 108 GLU A N 1
ATOM 872 C CA . GLU A 1 108 ? -11.099 5.158 18.879 1.00 98.19 108 GLU A CA 1
ATOM 873 C C . GLU A 1 108 ? -12.336 4.339 19.269 1.00 98.19 108 GLU A C 1
ATOM 875 O O . GLU A 1 108 ? -13.036 4.656 20.239 1.00 98.19 108 GLU A O 1
ATOM 880 N N . ARG A 1 109 ? -12.631 3.270 18.518 1.00 98.19 109 ARG A N 1
ATOM 881 C CA . ARG A 1 109 ? -13.764 2.387 18.811 1.00 98.19 109 ARG A CA 1
ATOM 882 C C . ARG A 1 109 ? -13.567 1.652 20.132 1.00 98.19 109 ARG A C 1
ATOM 884 O O . ARG A 1 109 ? -14.519 1.547 20.904 1.00 98.19 109 ARG A O 1
ATOM 891 N N . LYS A 1 110 ? -12.356 1.171 20.409 1.00 98.19 110 LYS A N 1
ATOM 892 C CA . LYS A 1 110 ? -12.001 0.531 21.680 1.00 98.19 110 LYS A CA 1
ATOM 893 C C . LYS A 1 110 ? -12.208 1.486 22.853 1.00 98.19 110 LYS A C 1
ATOM 895 O O . LYS A 1 110 ? -12.877 1.109 23.810 1.00 98.19 110 LYS A O 1
ATOM 900 N N . VAL A 1 111 ? -11.730 2.729 22.758 1.00 98.44 111 VAL A N 1
ATOM 901 C CA . VAL A 1 111 ? -11.935 3.754 23.798 1.00 98.44 111 VAL A CA 1
ATOM 902 C C . VAL A 1 111 ? -13.426 4.004 24.046 1.00 98.44 111 VAL A C 1
ATOM 904 O O . VAL A 1 111 ? -13.866 4.007 25.195 1.00 98.44 111 VAL A O 1
ATOM 907 N N . LYS A 1 112 ? -14.230 4.147 22.983 1.00 98.31 112 LYS A N 1
ATOM 908 C CA . LYS A 1 112 ? -15.690 4.333 23.099 1.00 98.31 112 LYS A CA 1
ATOM 909 C C . LYS A 1 112 ? -16.377 3.149 23.783 1.00 98.31 112 LYS A C 1
ATOM 911 O O . LYS A 1 112 ? -17.237 3.357 24.633 1.00 98.31 112 LYS A O 1
ATOM 916 N N . LEU A 1 113 ? -16.000 1.920 23.429 1.00 98.31 113 LEU A N 1
ATOM 917 C CA . LEU A 1 113 ? -16.568 0.709 24.027 1.00 98.31 113 LEU A CA 1
ATOM 918 C C . LEU A 1 113 ? -16.175 0.550 25.497 1.00 98.31 113 LEU A C 1
ATOM 920 O O . LEU A 1 113 ? -17.026 0.195 26.306 1.00 98.31 113 LEU A O 1
ATOM 924 N N . LEU A 1 114 ? -14.921 0.847 25.849 1.00 98.25 114 LEU A N 1
ATOM 925 C CA . LEU A 1 114 ? -14.469 0.828 27.241 1.00 98.25 114 LEU A CA 1
ATOM 926 C C . LEU A 1 114 ? -15.222 1.856 28.083 1.00 98.25 114 LEU A C 1
ATOM 928 O O . LEU A 1 114 ? -15.675 1.530 29.176 1.00 98.25 114 LEU A O 1
ATOM 932 N N . LYS A 1 115 ? -15.424 3.065 27.550 1.00 98.12 115 LYS A N 1
ATOM 933 C CA . LYS A 1 115 ? -16.236 4.083 28.217 1.00 98.12 115 LYS A CA 1
ATOM 934 C C . LYS A 1 115 ? -17.669 3.597 28.440 1.00 98.12 115 LYS A C 1
ATOM 936 O O . LYS A 1 115 ? -18.137 3.612 29.568 1.00 98.12 115 LYS A O 1
ATOM 941 N N . LEU A 1 116 ? -18.325 3.082 27.398 1.00 98.06 116 LEU A N 1
ATOM 942 C CA . LEU A 1 116 ? -19.693 2.566 27.501 1.00 98.06 116 LEU A CA 1
ATOM 943 C C . LEU A 1 116 ? -19.816 1.429 28.529 1.00 98.06 116 LEU A C 1
ATOM 945 O O . LEU A 1 116 ? -20.800 1.360 29.264 1.00 98.06 116 LEU A O 1
ATOM 949 N N . ALA A 1 117 ? -18.833 0.527 28.572 1.00 97.56 117 ALA A N 1
ATOM 950 C CA . ALA A 1 117 ? -18.802 -0.557 29.546 1.00 97.56 117 ALA A CA 1
ATOM 951 C C . ALA A 1 117 ? -18.669 -0.024 30.980 1.00 97.56 117 ALA A C 1
ATOM 953 O O . ALA A 1 117 ? -19.401 -0.477 31.858 1.00 97.56 117 ALA A O 1
ATOM 954 N N . ASN A 1 118 ? -17.791 0.956 31.204 1.00 98.06 118 ASN A N 1
ATOM 955 C CA . ASN A 1 118 ? -17.618 1.590 32.510 1.00 98.06 118 ASN A CA 1
ATOM 956 C C . ASN A 1 118 ? -18.883 2.333 32.952 1.00 98.06 118 ASN A C 1
ATOM 958 O O . ASN A 1 118 ? -19.355 2.091 34.059 1.00 98.06 118 ASN A O 1
ATOM 962 N N . ASP A 1 119 ? -19.491 3.129 32.067 1.00 98.12 119 ASP A N 1
ATOM 963 C CA . ASP A 1 119 ? -20.744 3.842 32.349 1.00 98.12 119 ASP A CA 1
ATOM 964 C C . ASP A 1 119 ? -21.849 2.850 32.783 1.00 98.12 119 ASP A C 1
ATOM 966 O O . ASP A 1 119 ? -22.590 3.087 33.737 1.00 98.12 119 ASP A O 1
ATOM 970 N N . LYS A 1 120 ? -21.923 1.675 32.136 1.00 97.81 120 LYS A N 1
ATOM 971 C CA . LYS A 1 120 ? -22.871 0.606 32.501 1.00 97.81 120 LYS A CA 1
ATOM 972 C C . LYS A 1 120 ? -22.550 -0.079 33.829 1.00 97.81 120 LYS A C 1
ATOM 974 O O . LYS A 1 120 ? -23.471 -0.504 34.529 1.00 97.81 120 LYS A O 1
ATOM 979 N N . ILE A 1 121 ? -21.271 -0.221 34.172 1.00 97.50 121 ILE A N 1
ATOM 980 C CA . ILE A 1 121 ? -20.848 -0.748 35.475 1.00 97.50 121 ILE A CA 1
ATOM 981 C C . ILE A 1 121 ? -21.252 0.227 36.582 1.00 97.50 121 ILE A C 1
ATOM 983 O O . ILE A 1 121 ? -21.794 -0.214 37.597 1.00 97.50 121 ILE A O 1
ATOM 987 N N . GLU A 1 122 ? -21.042 1.527 36.384 1.00 97.38 122 GLU A N 1
ATOM 988 C CA . GLU A 1 122 ? -21.431 2.566 37.342 1.00 97.38 122 GLU A CA 1
ATOM 989 C C . GLU A 1 122 ? -22.948 2.596 37.553 1.00 97.38 122 GLU A C 1
ATOM 991 O O . GLU A 1 122 ? -23.403 2.515 38.695 1.00 97.38 122 GLU A O 1
ATOM 996 N N . GLU A 1 123 ? -23.734 2.592 36.470 1.00 97.62 123 GLU A N 1
ATOM 997 C CA . GLU A 1 123 ? -25.203 2.523 36.519 1.00 97.62 123 GLU A CA 1
ATOM 998 C C . GLU A 1 123 ? -25.682 1.306 37.327 1.00 97.62 123 GLU A C 1
ATOM 1000 O O . GLU A 1 123 ? -26.502 1.423 38.241 1.00 97.62 123 GLU A O 1
ATOM 1005 N N . ARG A 1 124 ? -25.126 0.121 37.039 1.00 96.62 124 ARG A N 1
ATOM 1006 C CA . ARG A 1 124 ? -25.495 -1.115 37.739 1.00 96.62 124 ARG A CA 1
ATOM 1007 C C . ARG A 1 124 ? -25.075 -1.100 39.206 1.00 96.62 124 ARG A C 1
ATOM 1009 O O . ARG A 1 124 ? -25.810 -1.606 40.050 1.00 96.62 124 ARG A O 1
ATOM 1016 N N . THR A 1 125 ? -23.909 -0.538 39.511 1.00 97.31 125 THR A N 1
ATOM 1017 C CA . THR A 1 125 ? -23.417 -0.404 40.888 1.00 97.31 125 THR A CA 1
ATOM 1018 C C . THR A 1 125 ? -24.322 0.527 41.693 1.00 97.31 125 THR A C 1
ATOM 1020 O O . THR A 1 125 ? -24.679 0.195 42.821 1.00 97.31 125 THR A O 1
ATOM 1023 N N . GLY A 1 126 ? -24.769 1.635 41.093 1.00 96.88 126 GLY A N 1
ATOM 1024 C CA . GLY A 1 126 ? -25.762 2.534 41.684 1.00 96.88 126 GLY A CA 1
ATOM 1025 C C . GLY A 1 126 ? -27.064 1.810 42.032 1.00 96.88 126 GLY A C 1
ATOM 1026 O O . GLY A 1 126 ? -27.473 1.812 43.191 1.00 96.88 126 GLY A O 1
ATOM 1027 N N . ALA A 1 127 ? -27.649 1.089 41.071 1.00 97.06 127 ALA A N 1
ATOM 1028 C CA . ALA A 1 127 ? -28.892 0.341 41.284 1.00 97.06 127 ALA A CA 1
ATOM 1029 C C . ALA A 1 127 ? -28.772 -0.754 42.367 1.00 97.06 127 ALA A C 1
ATOM 1031 O O . ALA A 1 127 ? -29.698 -0.975 43.153 1.00 97.06 127 ALA A O 1
ATOM 1032 N N . ILE A 1 128 ? -27.625 -1.443 42.437 1.00 97.00 128 ILE A N 1
ATOM 1033 C CA . ILE A 1 128 ? -27.351 -2.429 43.495 1.00 97.00 128 ILE A CA 1
ATOM 1034 C C . ILE A 1 128 ? -27.300 -1.743 44.863 1.00 97.00 128 ILE A C 1
ATOM 1036 O O . ILE A 1 128 ? -27.905 -2.244 45.810 1.00 97.00 128 ILE A O 1
ATOM 1040 N N . ASN A 1 129 ? -26.621 -0.600 44.969 1.00 97.12 129 ASN A N 1
ATOM 1041 C CA . ASN A 1 129 ? -26.518 0.145 46.223 1.00 97.12 129 ASN A CA 1
ATOM 1042 C C . ASN A 1 129 ? -27.882 0.658 46.701 1.00 97.12 129 ASN A C 1
ATOM 1044 O O . ASN A 1 129 ? -28.197 0.528 47.882 1.00 97.12 129 ASN A O 1
ATOM 1048 N N . GLU A 1 130 ? -28.716 1.174 45.796 1.00 97.31 130 GLU A N 1
ATOM 1049 C CA . GLU A 1 130 ? -30.095 1.574 46.108 1.00 97.31 130 GLU A CA 1
ATOM 1050 C C . GLU A 1 130 ? -30.920 0.385 46.621 1.00 97.31 130 GLU A C 1
ATOM 1052 O O . GLU A 1 130 ? -31.584 0.476 47.653 1.00 97.31 130 GLU A O 1
ATOM 1057 N N . THR A 1 131 ? -30.818 -0.769 45.956 1.00 96.56 131 THR A N 1
ATOM 1058 C CA . THR A 1 131 ? -31.509 -1.994 46.386 1.00 96.56 131 THR A CA 1
ATOM 1059 C C . THR A 1 131 ? -31.034 -2.449 47.769 1.00 96.56 131 THR A C 1
ATOM 1061 O O . THR A 1 131 ? -31.849 -2.805 48.620 1.00 96.56 131 THR A O 1
ATOM 1064 N N . ALA A 1 132 ? -29.724 -2.406 48.024 1.00 96.69 132 ALA A N 1
ATOM 1065 C CA . ALA A 1 132 ? -29.148 -2.755 49.318 1.00 96.69 132 ALA A CA 1
ATOM 1066 C C . ALA A 1 132 ? -29.634 -1.816 50.435 1.00 96.69 132 ALA A C 1
ATOM 1068 O O . ALA A 1 132 ? -29.951 -2.280 51.528 1.00 96.69 132 ALA A O 1
ATOM 1069 N N . GLN A 1 133 ? -29.762 -0.513 50.160 1.00 96.81 133 GLN A N 1
ATOM 1070 C CA . GLN A 1 133 ? -30.325 0.447 51.114 1.00 96.81 133 GLN A CA 1
ATOM 1071 C C . GLN A 1 133 ? -31.783 0.130 51.456 1.00 96.81 133 GLN A C 1
ATOM 1073 O O . GLN A 1 133 ? -32.141 0.123 52.633 1.00 96.81 133 GLN A O 1
ATOM 1078 N N . VAL A 1 134 ? -32.613 -0.178 50.454 1.00 97.19 134 VAL A N 1
ATOM 1079 C CA . VAL A 1 134 ? -34.017 -0.563 50.675 1.00 97.19 134 VAL A CA 1
ATOM 1080 C C . VAL A 1 134 ? -34.111 -1.832 51.527 1.00 97.19 134 VAL A C 1
ATOM 1082 O O . VAL A 1 134 ? -34.912 -1.886 52.461 1.00 97.19 134 VAL A O 1
ATOM 1085 N N . LEU A 1 135 ? -33.276 -2.837 51.248 1.00 96.81 135 LEU A N 1
ATOM 1086 C CA . LEU A 1 135 ? -33.234 -4.076 52.029 1.00 96.81 135 LEU A CA 1
ATOM 1087 C C . LEU A 1 135 ? -32.791 -3.836 53.476 1.00 96.81 135 LEU A C 1
ATOM 1089 O O . LEU A 1 135 ? -33.410 -4.382 54.385 1.00 96.81 135 LEU A O 1
ATOM 1093 N N . ASN A 1 136 ? -31.781 -2.992 53.701 1.00 96.38 136 ASN A N 1
ATOM 1094 C CA . ASN A 1 136 ? -31.337 -2.636 55.050 1.00 96.38 136 ASN A CA 1
ATOM 1095 C C . ASN A 1 136 ? -32.442 -1.923 55.838 1.00 96.38 136 ASN A C 1
ATOM 1097 O O . ASN A 1 136 ? -32.730 -2.310 56.965 1.00 96.38 136 ASN A O 1
ATOM 1101 N N . GLN A 1 137 ? -33.131 -0.952 55.230 1.00 96.25 137 GLN A N 1
ATOM 1102 C CA . GLN A 1 137 ? -34.263 -0.273 55.874 1.00 96.25 137 GLN A CA 1
ATOM 1103 C C . GLN A 1 137 ? -35.408 -1.236 56.199 1.00 96.25 137 GLN A C 1
ATOM 1105 O O . GLN A 1 137 ? -36.065 -1.112 57.232 1.00 96.25 137 GLN A O 1
ATOM 1110 N N . PHE A 1 138 ? -35.688 -2.190 55.308 1.00 96.62 138 PHE A N 1
ATOM 1111 C CA . PHE A 1 138 ? -36.693 -3.215 55.563 1.00 96.62 138 PHE A CA 1
ATOM 1112 C C . PHE A 1 138 ? -36.282 -4.129 56.723 1.00 96.62 138 PHE A C 1
ATOM 1114 O O . PHE A 1 138 ? -37.109 -4.430 57.584 1.00 96.62 138 PHE A O 1
ATOM 1121 N N . TRP A 1 139 ? -35.010 -4.530 56.767 1.00 96.12 139 TRP A N 1
ATOM 1122 C CA . TRP A 1 139 ? -34.455 -5.335 57.848 1.00 96.12 139 TRP A CA 1
ATOM 1123 C C . TRP A 1 139 ? -34.549 -4.613 59.198 1.00 96.12 139 TRP A C 1
ATOM 1125 O O . TRP A 1 139 ? -35.091 -5.187 60.137 1.00 96.12 139 TRP A O 1
ATOM 1135 N N . GLU A 1 140 ? -34.150 -3.339 59.276 1.00 96.06 140 GLU A N 1
ATOM 1136 C CA . GLU A 1 140 ? -34.271 -2.516 60.492 1.00 96.06 140 GLU A CA 1
ATOM 1137 C C . GLU A 1 140 ? -35.722 -2.423 60.987 1.00 96.06 140 GLU A C 1
ATOM 1139 O O . GLU A 1 140 ? -35.989 -2.553 62.182 1.00 96.06 140 GLU A O 1
ATOM 1144 N N . LYS A 1 141 ? -36.688 -2.252 60.072 1.00 96.31 141 LYS A N 1
ATOM 1145 C CA . LYS A 1 141 ? -38.117 -2.249 60.427 1.00 96.31 141 LYS A CA 1
ATOM 1146 C C . LYS A 1 141 ? -38.583 -3.595 60.973 1.00 96.31 141 LYS A C 1
ATOM 1148 O O . LYS A 1 141 ? -39.359 -3.620 61.926 1.00 96.31 141 LYS A O 1
ATOM 1153 N N . CYS A 1 142 ? -38.136 -4.700 60.376 1.00 95.25 142 CYS A N 1
ATOM 1154 C CA . CYS A 1 142 ? -38.464 -6.038 60.866 1.00 95.25 142 CYS A CA 1
ATOM 1155 C C . CYS A 1 142 ? -37.877 -6.273 62.259 1.00 95.25 142 CYS A C 1
ATOM 1157 O O . CYS A 1 142 ? -38.585 -6.759 63.136 1.00 95.25 142 CYS A O 1
ATOM 1159 N N . ASP A 1 143 ? -36.617 -5.894 62.471 1.00 95.94 143 ASP A N 1
ATOM 1160 C CA . ASP A 1 143 ? -35.930 -6.058 63.751 1.00 95.94 143 ASP A CA 1
ATOM 1161 C C . ASP A 1 143 ? -36.602 -5.226 64.853 1.00 95.94 143 ASP A C 1
ATOM 1163 O O . ASP A 1 143 ? -36.899 -5.731 65.936 1.00 95.94 143 ASP A O 1
ATOM 1167 N N . SER A 1 144 ? -36.975 -3.979 64.545 1.00 94.81 144 SER A N 1
ATOM 1168 C CA . SER A 1 144 ? -37.772 -3.135 65.442 1.00 94.81 144 SER A CA 1
ATOM 1169 C C . SER A 1 144 ? -39.108 -3.787 65.812 1.00 94.81 144 SER A C 1
ATOM 1171 O O . SER A 1 144 ? -39.451 -3.850 66.991 1.00 94.81 144 SER A O 1
ATOM 1173 N N . ALA A 1 145 ? -39.849 -4.311 64.831 1.00 94.00 145 ALA A N 1
ATOM 1174 C CA . ALA A 1 145 ? -41.142 -4.953 65.071 1.00 94.00 145 ALA A CA 1
ATOM 1175 C C . ALA A 1 145 ? -41.015 -6.234 65.917 1.00 94.00 145 ALA A C 1
ATOM 1177 O O . ALA A 1 145 ? -41.849 -6.496 66.782 1.00 94.00 145 ALA A O 1
ATOM 1178 N N . ILE A 1 146 ? -39.962 -7.029 65.700 1.00 94.50 146 ILE A N 1
ATOM 1179 C CA . ILE A 1 146 ? -39.671 -8.212 66.521 1.00 94.50 146 ILE A CA 1
ATOM 1180 C C . ILE A 1 146 ? -39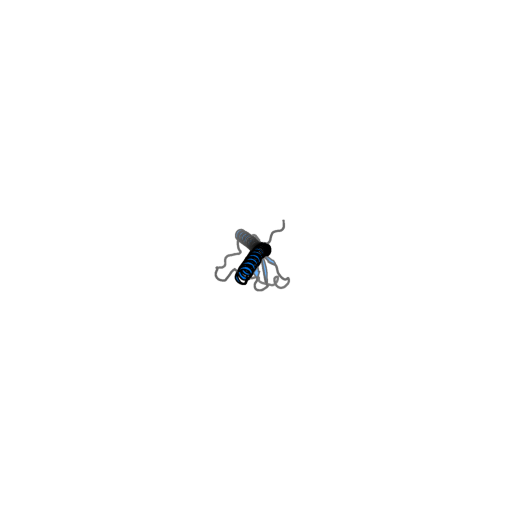.384 -7.794 67.964 1.00 94.50 146 ILE A C 1
ATOM 1182 O O . ILE A 1 146 ? -39.942 -8.384 68.890 1.00 94.50 146 ILE A O 1
ATOM 1186 N N . ASN A 1 147 ? -38.553 -6.770 68.162 1.00 92.56 147 ASN A N 1
ATOM 1187 C CA . ASN A 1 147 ? -38.211 -6.276 69.493 1.00 92.56 147 ASN A CA 1
ATOM 1188 C C . ASN A 1 147 ? -39.445 -5.730 70.239 1.00 92.56 147 ASN A C 1
ATOM 1190 O O . ASN A 1 147 ? -39.593 -5.989 71.433 1.00 92.56 147 ASN A O 1
ATOM 1194 N N . GLU A 1 148 ? -40.368 -5.054 69.545 1.00 93.44 148 GLU A N 1
ATOM 1195 C CA . GLU A 1 148 ? -41.659 -4.633 70.113 1.00 93.44 148 GLU A CA 1
ATOM 1196 C C . GLU A 1 148 ? -42.507 -5.827 70.576 1.00 93.44 148 GLU A C 1
ATOM 1198 O O . GLU A 1 148 ? -43.001 -5.837 71.705 1.00 93.44 148 GLU A O 1
ATOM 1203 N N . ILE A 1 149 ? -42.641 -6.864 69.740 1.00 92.75 149 ILE A N 1
ATOM 1204 C CA . ILE A 1 149 ? -43.392 -8.081 70.088 1.00 92.75 149 ILE A CA 1
ATOM 1205 C C . ILE A 1 149 ? -42.763 -8.785 71.295 1.00 92.75 149 ILE A C 1
ATOM 1207 O O . ILE A 1 149 ? -43.475 -9.188 72.214 1.00 92.75 149 ILE A O 1
ATOM 1211 N N . LEU A 1 150 ? -41.437 -8.932 71.316 1.00 91.75 150 LEU A N 1
ATOM 1212 C CA . LEU A 1 150 ? -40.729 -9.565 72.429 1.00 91.75 150 LEU A CA 1
ATOM 1213 C C . LEU A 1 150 ? -40.927 -8.797 73.742 1.00 91.75 150 LEU A C 1
ATOM 1215 O O . LEU A 1 150 ? -41.127 -9.426 74.780 1.00 91.75 150 LEU A O 1
ATOM 1219 N N . GLY A 1 151 ? -40.939 -7.461 73.696 1.00 89.38 151 GLY A N 1
ATOM 1220 C CA . GLY A 1 151 ? -41.246 -6.623 74.858 1.00 89.38 151 GLY A CA 1
ATOM 1221 C C . GLY A 1 151 ? -42.663 -6.841 75.400 1.00 89.38 151 GLY A C 1
ATOM 1222 O O . GLY A 1 151 ? -42.851 -6.924 76.613 1.00 89.38 151 GLY A O 1
ATOM 1223 N N . LEU A 1 152 ? -43.651 -7.015 74.516 1.00 89.38 152 LEU A N 1
ATOM 1224 C CA . LEU A 1 152 ? -45.038 -7.309 74.901 1.00 89.38 152 LEU A CA 1
ATOM 1225 C C . LEU A 1 152 ? -45.216 -8.700 75.526 1.00 89.38 152 LEU A C 1
ATOM 1227 O O . LEU A 1 152 ? -46.121 -8.891 76.326 1.00 89.38 152 LEU A O 1
ATOM 1231 N N . ILE A 1 153 ? -44.377 -9.677 75.174 1.00 86.50 153 ILE A N 1
ATOM 1232 C CA . ILE A 1 153 ? -44.444 -11.039 75.734 1.00 86.50 153 ILE A CA 1
ATOM 1233 C C . ILE A 1 153 ? -43.817 -11.110 77.139 1.00 86.50 153 ILE A C 1
ATOM 1235 O O . ILE A 1 153 ? -44.162 -11.990 77.924 1.00 86.50 153 ILE A O 1
ATOM 1239 N N . GLN A 1 154 ? -42.875 -10.219 77.457 1.00 72.25 154 GLN A N 1
ATOM 1240 C CA . GLN A 1 154 ? -42.158 -10.199 78.740 1.00 72.25 154 GLN A CA 1
ATOM 1241 C C . GLN A 1 154 ? -42.848 -9.357 79.830 1.00 72.25 154 GLN A C 1
ATOM 1243 O O . GLN A 1 154 ? -42.327 -9.282 80.945 1.00 72.25 154 GLN A O 1
ATOM 1248 N N . THR A 1 155 ? -43.989 -8.734 79.519 1.00 54.19 155 THR A N 1
ATOM 1249 C CA . THR A 1 155 ? -44.851 -7.997 80.464 1.00 54.19 155 THR A CA 1
ATOM 1250 C C . THR A 1 155 ? -46.050 -8.835 80.882 1.00 54.19 155 THR A C 1
ATOM 1252 O O . THR A 1 155 ? -46.454 -8.697 82.058 1.00 54.19 155 THR A O 1
#

Radius of gyration: 50.02 Å; chains: 1; bounding box: 94×37×135 Å

pLDDT: mean 82.26, std 17.6, range [37.78, 98.44]

Organism: Reticulomyxa filosa (NCBI:txid46433)

Sequence (155 aa):
MAQSLMYIGFCSACGAEAYFVGGSSLEWKGDKGRYETCVHKMIQGRKTEPNKGFPSENEAKYRKCLTYLQQKSEGYLKDFEARKSKLQYDLKEEIEKQFYTLETLLEERKVKLLKLANDKIEERTGAINETAQVLNQFWEKCDSAINEILGLIQT

Foldseek 3Di:
DDQDWFWQAAAPQQRWTWTDDDDLDIDTHDDPPRPVPDPGDGPDPDPPDPDDGGPHPVRSVVVVVVVVVVVVVVVVVVVVVVVVVVVVVVVVVVVVVVVVVVVVVVVVVVVVVVVVVVVVVVVVVVVVVVVVVVVVVVVVVVVVVVVVVVVVVVD

Secondary structure (DSSP, 8-state):
----PEEEEEBTTT-PEEEEEETTEEEEE-STTTSTT----B--SSTTS----S--HHHHHHHHHHHHHHHHHHHHHHHHHHHHHHHHHHHHHHHHHHHHHHHHHHHHHHHHHHHHHHHHHHHHHHHHHHHHHHHHHHHHHHHHHHHHHHHHH--